Protein AF-A0A3D5A6G3-F1 (afdb_monomer_lite)

Secondary structure (DSSP, 8-state):
-TTTTS-TTHHHHHHHHHHHHHHHHHHHHHHHHHHHT--SHHHHHHHHHHHHHHHHHHHHHHHHHH-HHHHHHHHS--

Structure (mmCIF, N/CA/C/O backbone):
data_AF-A0A3D5A6G3-F1
#
_entry.id   AF-A0A3D5A6G3-F1
#
loop_
_atom_site.group_PDB
_atom_site.id
_atom_site.type_symbol
_atom_site.label_atom_id
_atom_site.label_alt_id
_atom_site.label_comp_id
_atom_site.label_asym_id
_atom_site.label_entity_id
_atom_site.label_seq_id
_atom_site.pdbx_PDB_ins_code
_atom_site.Cartn_x
_atom_site.Cartn_y
_atom_site.Cartn_z
_atom_site.occupancy
_atom_site.B_iso_or_equiv
_atom_site.auth_seq_id
_atom_site.auth_comp_id
_atom_site.auth_asym_id
_atom_site.auth_atom_id
_atom_site.pdbx_PDB_model_num
ATOM 1 N N . GLU A 1 1 ? -16.638 -14.093 14.719 1.00 46.78 1 GLU A N 1
ATOM 2 C CA . GLU A 1 1 ? -16.331 -13.514 16.046 1.00 46.78 1 GLU A CA 1
ATOM 3 C C . GLU A 1 1 ? -16.424 -11.984 16.139 1.00 46.78 1 GLU A C 1
ATOM 5 O O . GLU A 1 1 ? -17.028 -11.515 17.088 1.00 46.78 1 GLU A O 1
ATOM 10 N N . THR A 1 2 ? -15.941 -11.178 15.183 1.00 53.31 2 THR A N 1
ATOM 11 C CA . THR A 1 2 ? -15.829 -9.704 15.359 1.00 53.31 2 THR A CA 1
ATOM 12 C C . THR A 1 2 ? -17.146 -8.925 15.552 1.00 53.31 2 THR A C 1
ATOM 14 O O . THR A 1 2 ? -17.137 -7.879 16.186 1.00 53.31 2 THR A O 1
ATOM 17 N N . PHE A 1 3 ? -18.280 -9.405 15.025 1.00 54.56 3 PHE A N 1
ATOM 18 C CA . PHE A 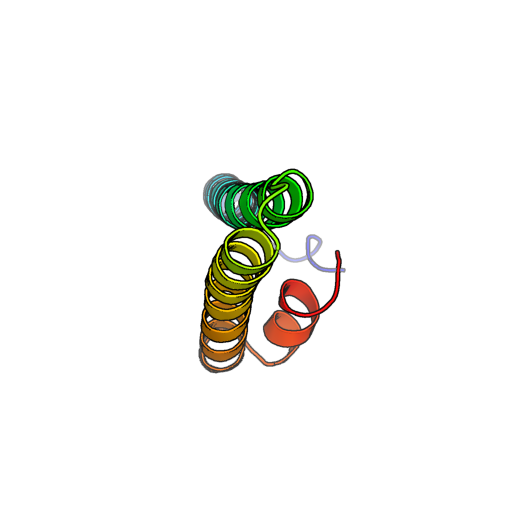1 3 ? -19.541 -8.636 14.989 1.00 54.56 3 PHE A CA 1
ATOM 19 C C . PHE A 1 3 ? -20.594 -9.051 16.029 1.00 54.56 3 PHE A C 1
ATOM 21 O O . PHE A 1 3 ? -21.620 -8.387 16.144 1.00 54.56 3 PHE A O 1
ATOM 28 N N . LYS A 1 4 ? -20.374 -10.131 16.792 1.00 54.59 4 LYS A N 1
ATOM 29 C CA . LYS A 1 4 ? -21.373 -10.640 17.754 1.00 54.59 4 LYS A CA 1
ATOM 30 C C . LYS A 1 4 ? -21.483 -9.804 19.038 1.00 54.59 4 LYS A C 1
ATOM 32 O O . LYS A 1 4 ? -22.453 -9.971 19.766 1.00 54.59 4 LYS A O 1
ATOM 37 N N . SER A 1 5 ? -20.527 -8.914 19.311 1.00 64.12 5 SER A N 1
ATOM 38 C CA . SER A 1 5 ? -20.454 -8.122 20.548 1.00 64.12 5 SER A CA 1
ATOM 39 C C . SER A 1 5 ? -20.707 -6.620 20.367 1.00 64.12 5 SER A C 1
ATOM 41 O O . SER A 1 5 ? -20.646 -5.886 21.351 1.00 64.12 5 SER A O 1
ATOM 43 N N . LEU A 1 6 ? -20.975 -6.135 19.146 1.00 71.88 6 LEU A N 1
ATOM 44 C CA . LEU A 1 6 ? -21.137 -4.700 18.899 1.00 71.88 6 LEU A CA 1
ATOM 45 C C . LEU A 1 6 ? -22.561 -4.238 19.298 1.00 71.88 6 LEU A C 1
ATOM 47 O O . LEU A 1 6 ? -23.537 -4.775 18.773 1.00 71.88 6 LEU A O 1
ATOM 51 N N . PRO A 1 7 ? -22.725 -3.248 20.197 1.00 79.31 7 PRO A N 1
ATOM 52 C CA . PRO A 1 7 ? -24.029 -2.677 20.534 1.00 79.31 7 PRO A CA 1
ATOM 53 C C . PRO A 1 7 ? -24.787 -2.177 19.294 1.00 79.31 7 PRO A C 1
ATOM 55 O O . PRO A 1 7 ? -24.207 -1.509 18.438 1.00 79.31 7 PRO A O 1
ATOM 58 N N . ALA A 1 8 ? -26.101 -2.423 19.222 1.00 77.94 8 ALA A N 1
ATOM 59 C CA . ALA A 1 8 ? -26.935 -2.089 18.057 1.00 77.94 8 ALA A CA 1
ATOM 60 C C . ALA A 1 8 ? -26.844 -0.612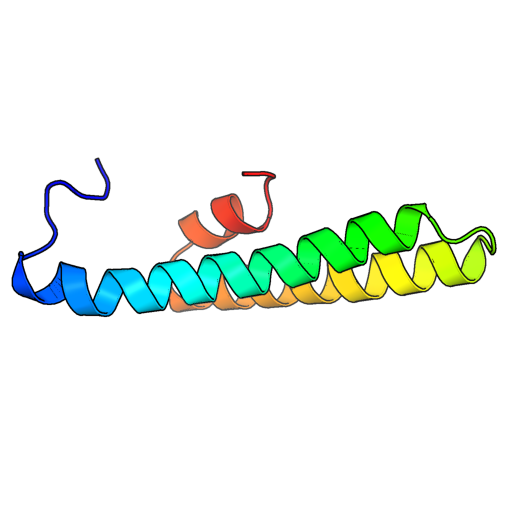 17.614 1.00 77.94 8 ALA A C 1
ATOM 62 O O . ALA A 1 8 ? -26.915 -0.318 16.423 1.00 77.94 8 ALA A O 1
ATOM 63 N N . HIS A 1 9 ? -26.635 0.319 18.551 1.00 78.88 9 HIS A N 1
ATOM 64 C CA . HIS A 1 9 ? -26.499 1.746 18.243 1.00 78.88 9 HIS A CA 1
ATOM 65 C C . HIS A 1 9 ? -25.174 2.098 17.536 1.00 78.88 9 HIS A C 1
ATOM 67 O O . HIS A 1 9 ? -25.153 3.015 16.720 1.00 78.88 9 HIS A O 1
ATOM 73 N N . LEU A 1 10 ? -24.096 1.336 17.768 1.00 77.94 10 LEU A N 1
ATOM 74 C CA . LEU A 1 10 ? -22.784 1.566 17.147 1.00 77.94 10 LEU A CA 1
ATOM 75 C C . LEU A 1 10 ? -22.693 1.015 15.722 1.00 77.94 10 LEU A C 1
ATOM 77 O O . LEU A 1 10 ? -21.823 1.429 14.957 1.00 77.94 10 LEU A O 1
ATOM 81 N N . PHE A 1 11 ? -23.597 0.116 15.321 1.00 77.38 11 PHE A N 1
ATOM 82 C CA . PHE A 1 11 ? -23.612 -0.435 13.961 1.00 77.38 11 PHE A CA 1
ATOM 83 C C . PHE A 1 11 ? -23.798 0.641 12.891 1.00 77.38 11 PHE A C 1
ATOM 85 O O . PHE A 1 11 ? -23.174 0.565 11.832 1.00 77.38 11 PHE A O 1
ATOM 92 N N . LYS A 1 12 ? -24.639 1.648 13.155 1.00 75.50 12 LYS A N 1
ATOM 93 C CA . LYS A 1 12 ? -24.934 2.703 12.179 1.00 75.50 12 LYS A CA 1
ATOM 94 C C . LYS A 1 12 ? -23.697 3.554 11.881 1.00 75.50 12 LYS A C 1
ATOM 96 O O . LYS A 1 12 ? -23.424 3.828 10.717 1.00 75.50 12 LYS A O 1
ATOM 101 N N . GLU A 1 13 ? -22.930 3.903 12.910 1.00 74.31 13 GLU A N 1
ATOM 102 C CA . GLU A 1 13 ? -21.690 4.678 12.772 1.00 74.31 13 GLU A CA 1
ATOM 103 C C . GLU A 1 13 ? -20.540 3.824 12.222 1.00 74.31 13 GLU A C 1
ATOM 105 O O . GLU A 1 13 ? -19.829 4.235 11.302 1.00 74.31 13 GLU A O 1
ATOM 110 N N . THR A 1 14 ? -20.415 2.586 12.708 1.00 78.62 14 THR A N 1
ATOM 111 C CA . THR A 1 14 ? -19.353 1.658 12.290 1.00 78.62 14 THR A CA 1
ATOM 112 C C . THR A 1 14 ? -19.498 1.249 10.823 1.00 78.62 14 THR A C 1
ATOM 114 O O . THR A 1 14 ? -18.495 1.009 10.155 1.00 78.62 14 THR A O 1
ATOM 117 N N . LYS A 1 15 ? -20.722 1.227 10.274 1.00 76.44 15 L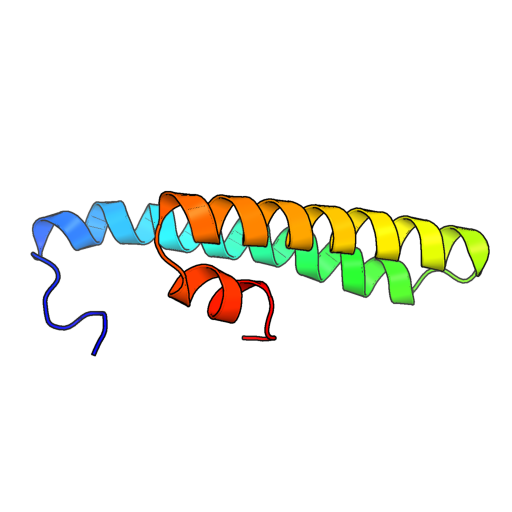YS A N 1
ATOM 118 C CA . LYS A 1 15 ? -20.968 0.954 8.849 1.00 76.44 15 LYS A CA 1
ATOM 119 C C . LYS A 1 15 ? -20.283 1.978 7.942 1.00 76.44 15 LYS A C 1
ATOM 121 O O . LYS A 1 15 ? -19.621 1.589 6.984 1.00 76.44 15 LYS A O 1
ATOM 126 N N . THR A 1 16 ? -20.429 3.267 8.242 1.00 77.56 16 THR A N 1
ATO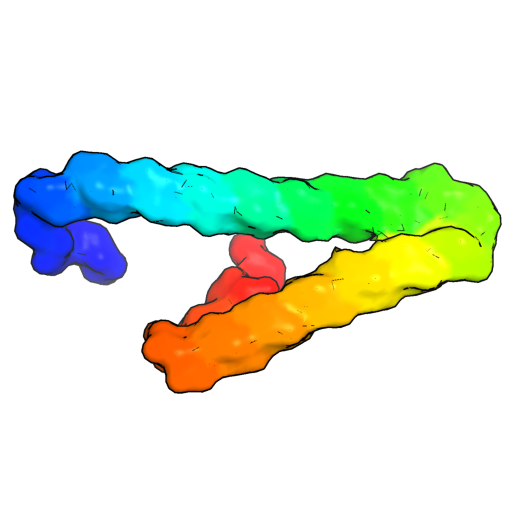M 127 C CA . THR A 1 16 ? -19.806 4.343 7.456 1.00 77.56 16 THR A CA 1
ATOM 128 C C . THR A 1 16 ? -18.287 4.316 7.601 1.00 77.56 16 THR A C 1
ATOM 130 O O . THR A 1 16 ? -17.573 4.443 6.610 1.00 77.56 16 THR A O 1
ATOM 133 N N . LEU A 1 17 ? -17.785 4.075 8.815 1.00 79.19 17 LEU A N 1
ATOM 134 C CA . LEU A 1 17 ? -16.350 3.949 9.068 1.00 79.19 17 LEU A CA 1
ATOM 135 C C . LEU A 1 17 ? -15.729 2.778 8.288 1.00 79.19 17 LEU A C 1
ATOM 137 O O . LEU A 1 17 ? -14.709 2.952 7.625 1.00 79.19 17 LEU A O 1
ATOM 141 N N . ALA A 1 18 ? -16.371 1.607 8.311 1.00 79.31 18 ALA A N 1
ATOM 142 C CA . ALA A 1 18 ? -15.925 0.429 7.572 1.00 79.31 18 ALA A CA 1
ATOM 143 C C . ALA A 1 18 ? -15.979 0.641 6.050 1.00 79.31 18 ALA A C 1
ATOM 145 O O . ALA A 1 18 ? -15.065 0.224 5.341 1.00 79.31 18 ALA A O 1
ATOM 146 N N . ALA A 1 19 ? -17.013 1.324 5.544 1.00 78.81 19 ALA A N 1
ATOM 147 C CA . ALA A 1 19 ? -17.115 1.674 4.128 1.00 78.81 19 ALA A CA 1
ATOM 148 C C . ALA A 1 19 ? -15.977 2.608 3.688 1.00 78.81 19 ALA A C 1
ATOM 150 O O . ALA A 1 19 ? -15.345 2.358 2.664 1.00 78.81 19 ALA A O 1
ATOM 151 N N . ASN A 1 20 ? -15.664 3.632 4.488 1.00 80.94 20 ASN A N 1
ATOM 152 C CA . ASN A 1 20 ? -14.540 4.527 4.215 1.00 80.94 20 ASN A CA 1
ATOM 153 C C . ASN A 1 20 ? -13.204 3.773 4.251 1.00 80.94 20 ASN A C 1
ATOM 155 O O . ASN A 1 20 ? -12.387 3.946 3.352 1.00 80.94 20 ASN A O 1
ATOM 159 N N . GLN A 1 21 ? -13.004 2.880 5.225 1.00 82.25 21 GLN A N 1
ATOM 160 C CA . GLN A 1 21 ? -11.806 2.040 5.295 1.00 82.25 21 GLN A CA 1
ATOM 161 C C . GLN A 1 21 ? -11.656 1.137 4.059 1.00 82.25 21 GLN A C 1
ATOM 163 O O . GLN A 1 21 ? -10.560 1.017 3.511 1.00 82.25 21 GLN A O 1
ATOM 168 N N . GLY A 1 22 ? -12.760 0.566 3.571 1.00 86.31 22 GLY A N 1
ATOM 169 C CA . GLY A 1 22 ? -12.791 -0.180 2.314 1.00 86.31 22 GLY A CA 1
ATOM 170 C C . GLY A 1 22 ? -12.455 0.683 1.095 1.00 86.31 22 GLY A C 1
ATOM 171 O O . GLY A 1 22 ? -11.686 0.252 0.242 1.00 86.31 22 GLY A O 1
ATOM 172 N N . LEU A 1 23 ? -12.971 1.914 1.027 1.00 86.12 23 LEU A N 1
ATOM 173 C CA . LEU A 1 23 ? -12.717 2.837 -0.081 1.00 86.12 23 LEU A CA 1
ATOM 174 C C . LEU A 1 23 ? -11.236 3.244 -0.172 1.00 86.12 23 LEU A C 1
ATOM 176 O O . LEU A 1 23 ? -10.664 3.202 -1.261 1.00 86.12 23 LEU A O 1
ATOM 180 N N . TYR A 1 24 ? -10.592 3.580 0.954 1.00 86.56 24 TYR A N 1
ATOM 181 C CA . TYR A 1 24 ? -9.157 3.901 0.980 1.00 86.56 24 TYR A CA 1
ATOM 182 C C . TYR A 1 24 ? -8.303 2.725 0.493 1.00 86.56 24 TYR A C 1
ATOM 184 O O . TYR A 1 24 ? -7.445 2.900 -0.372 1.00 86.56 24 TYR A O 1
ATOM 192 N N . ASN A 1 25 ? -8.583 1.514 0.984 1.00 88.31 25 ASN A N 1
ATOM 193 C CA . ASN A 1 25 ? -7.892 0.303 0.534 1.00 88.31 25 ASN A CA 1
ATOM 194 C C . ASN A 1 25 ? -8.170 0.000 -0.947 1.00 88.31 25 ASN A C 1
ATOM 196 O O . ASN A 1 25 ? -7.279 -0.464 -1.662 1.00 88.31 25 ASN A O 1
ATOM 200 N N . GLY A 1 26 ? -9.378 0.309 -1.423 1.00 90.50 26 GLY A N 1
ATOM 201 C CA . GLY A 1 26 ? -9.752 0.229 -2.831 1.00 90.50 26 GLY A CA 1
ATOM 202 C C . GLY A 1 26 ? -8.897 1.139 -3.712 1.00 90.50 26 GLY A C 1
ATOM 203 O O . GLY A 1 26 ? -8.378 0.678 -4.725 1.00 90.50 26 GLY A O 1
ATOM 204 N N . PHE A 1 27 ? -8.666 2.393 -3.308 1.00 92.88 27 PHE A N 1
ATOM 205 C CA . PHE A 1 27 ? -7.784 3.308 -4.041 1.00 92.88 27 PHE A CA 1
ATOM 206 C C . PHE A 1 27 ? -6.329 2.837 -4.069 1.00 92.88 27 PHE A C 1
ATOM 208 O O . PHE A 1 27 ? -5.695 2.894 -5.121 1.00 92.88 27 PHE A O 1
ATOM 215 N N . LEU A 1 28 ? -5.806 2.336 -2.946 1.00 92.75 28 LEU A N 1
ATOM 216 C CA . LEU A 1 28 ? -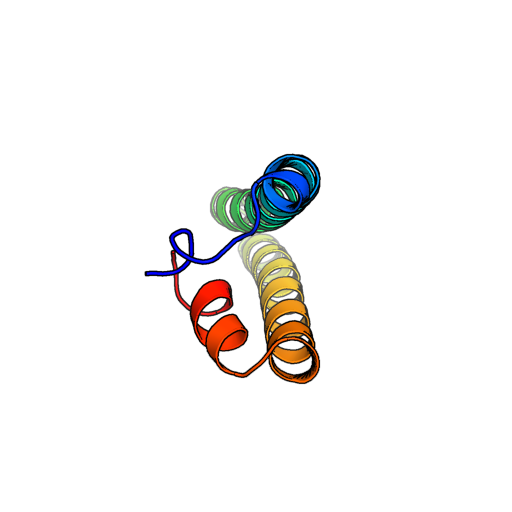4.447 1.787 -2.893 1.00 92.75 28 LEU A CA 1
ATOM 217 C C . LEU A 1 28 ? -4.300 0.573 -3.822 1.00 92.75 28 LEU A C 1
ATOM 219 O O . LEU A 1 28 ? -3.349 0.496 -4.598 1.00 92.75 28 LEU A O 1
ATOM 223 N N . SER A 1 29 ? -5.278 -0.338 -3.800 1.00 94.19 29 SER A N 1
ATOM 224 C CA . SER A 1 29 ? -5.298 -1.521 -4.670 1.00 94.19 29 SER A CA 1
ATOM 225 C C . SER A 1 29 ? -5.413 -1.140 -6.147 1.00 94.19 29 SER A C 1
ATOM 227 O O . SER A 1 29 ? -4.695 -1.687 -6.981 1.00 94.19 29 SER A O 1
ATOM 229 N N . ALA A 1 30 ? -6.268 -0.167 -6.476 1.00 96.50 30 ALA A N 1
ATOM 230 C CA . ALA A 1 30 ? -6.403 0.355 -7.832 1.00 96.50 30 ALA A CA 1
ATOM 231 C C . ALA A 1 30 ? -5.098 0.994 -8.331 1.00 96.50 30 ALA A C 1
ATOM 233 O O . ALA A 1 30 ? -4.718 0.770 -9.475 1.00 96.50 30 ALA A O 1
ATOM 234 N N . GLY A 1 31 ? -4.381 1.726 -7.472 1.00 96.50 31 GLY A N 1
ATOM 235 C CA . GLY A 1 31 ? -3.067 2.291 -7.783 1.00 96.50 31 GLY A CA 1
ATOM 236 C C . GLY A 1 31 ? -2.003 1.232 -8.079 1.00 96.50 31 GLY A C 1
ATOM 237 O O . GLY A 1 31 ? -1.244 1.366 -9.039 1.00 96.50 31 GLY A O 1
ATOM 238 N N . LEU A 1 32 ? -1.987 0.137 -7.311 1.00 96.81 32 LEU A N 1
ATOM 239 C CA . LEU A 1 32 ? -1.093 -0.999 -7.558 1.00 96.81 32 LEU A CA 1
ATOM 240 C C . LEU A 1 32 ? -1.453 -1.742 -8.849 1.00 96.81 32 LEU A C 1
ATOM 242 O O . LEU A 1 32 ? -0.560 -2.028 -9.641 1.00 96.81 32 LEU A O 1
ATOM 246 N N . ILE A 1 33 ? -2.737 -2.001 -9.112 1.00 97.62 33 ILE A N 1
ATOM 247 C CA . ILE A 1 33 ? -3.180 -2.601 -10.382 1.00 97.62 33 ILE A CA 1
ATOM 248 C C . ILE A 1 33 ? -2.797 -1.698 -11.556 1.00 97.62 33 ILE A C 1
ATOM 250 O O . ILE A 1 33 ? -2.250 -2.179 -12.544 1.00 97.62 33 ILE A O 1
ATOM 254 N N . TRP A 1 34 ? -3.023 -0.389 -11.432 1.00 97.62 34 TRP A N 1
ATOM 255 C CA . TRP A 1 34 ? -2.641 0.578 -12.455 1.00 97.62 34 TRP A CA 1
ATOM 256 C C . TRP A 1 34 ? -1.136 0.559 -12.725 1.00 97.62 34 TRP A C 1
ATOM 258 O O . TRP A 1 34 ? -0.741 0.597 -13.888 1.00 97.62 34 TRP A O 1
ATOM 268 N N . SER A 1 35 ? -0.303 0.409 -11.686 1.00 97.56 35 SER A N 1
ATOM 269 C CA . SER A 1 35 ? 1.147 0.288 -11.859 1.00 97.56 35 SER A CA 1
ATOM 270 C C . SER A 1 35 ? 1.532 -0.876 -12.778 1.00 97.56 35 SER A C 1
ATOM 272 O O . SER A 1 35 ? 2.431 -0.710 -13.590 1.00 97.56 35 SER A O 1
ATOM 274 N N . LEU A 1 36 ? 0.805 -2.003 -12.747 1.00 96.88 36 LEU A N 1
ATOM 275 C CA . LEU A 1 36 ? 1.053 -3.169 -13.611 1.00 96.88 36 LEU A CA 1
ATOM 276 C C . LEU A 1 36 ? 0.705 -2.920 -15.085 1.00 96.88 36 LEU A C 1
ATOM 278 O O . LEU A 1 36 ? 1.152 -3.661 -15.956 1.00 96.88 36 LEU A O 1
ATOM 282 N N . CYS A 1 37 ? -0.100 -1.898 -15.372 1.00 97.81 37 CYS A N 1
ATOM 283 C CA . CYS A 1 37 ? -0.489 -1.526 -16.730 1.00 97.81 37 CYS A CA 1
ATOM 284 C C . CYS A 1 37 ? 0.475 -0.514 -17.376 1.00 97.81 37 CYS A C 1
ATOM 286 O O . CYS A 1 37 ? 0.271 -0.138 -18.530 1.00 97.81 37 CYS A O 1
ATOM 288 N N . ILE A 1 38 ? 1.501 -0.048 -16.657 1.00 98.00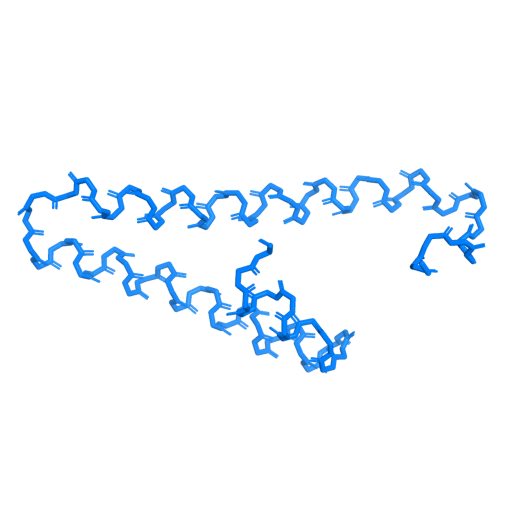 38 ILE A N 1
ATOM 289 C CA . ILE A 1 38 ? 2.484 0.914 -17.166 1.00 98.00 38 ILE A CA 1
ATOM 290 C C . ILE A 1 38 ? 3.568 0.175 -17.960 1.00 98.00 38 ILE A C 1
ATOM 292 O O . ILE A 1 38 ? 4.206 -0.736 -17.445 1.00 98.00 38 ILE A O 1
ATOM 296 N N . SER A 1 39 ? 3.802 0.585 -19.210 1.00 97.69 39 SER A N 1
ATOM 297 C CA . SER A 1 39 ? 4.811 -0.043 -20.084 1.00 97.69 39 SER A CA 1
ATOM 298 C C . SER A 1 39 ? 6.242 0.439 -19.829 1.00 97.69 39 SER A C 1
ATOM 300 O O . SER A 1 39 ? 7.194 -0.295 -20.082 1.00 97.69 39 SER A O 1
ATOM 302 N N . ASP A 1 40 ? 6.408 1.676 -19.355 1.00 98.12 40 ASP A N 1
ATOM 303 C CA . ASP A 1 40 ? 7.716 2.192 -18.958 1.00 98.12 40 ASP A CA 1
ATOM 304 C C . ASP A 1 40 ? 8.128 1.561 -17.622 1.00 98.12 40 ASP A C 1
ATOM 306 O O . ASP A 1 40 ? 7.515 1.812 -16.586 1.00 98.12 40 ASP A O 1
ATOM 310 N N . VAL A 1 41 ? 9.166 0.724 -17.652 1.00 96.06 41 VAL A N 1
ATOM 311 C CA . VAL A 1 41 ? 9.598 -0.094 -16.504 1.00 96.06 41 VAL A CA 1
ATOM 312 C C . VAL A 1 41 ? 10.008 0.761 -15.300 1.00 96.06 41 VAL A C 1
ATOM 314 O O . VAL A 1 41 ? 9.804 0.363 -14.146 1.00 96.06 41 VAL A O 1
ATOM 317 N N . ILE A 1 42 ? 10.570 1.949 -15.549 1.00 97.69 42 ILE A N 1
ATOM 318 C CA . ILE A 1 42 ? 10.977 2.866 -14.484 1.00 97.69 42 ILE A CA 1
ATOM 319 C C . ILE A 1 42 ? 9.719 3.404 -13.804 1.00 97.69 42 ILE A C 1
ATOM 321 O O . ILE A 1 42 ? 9.574 3.263 -12.591 1.00 97.69 42 ILE A O 1
ATOM 325 N N . TRP A 1 43 ? 8.771 3.944 -14.566 1.00 97.69 43 TRP A N 1
ATOM 326 C CA . TRP A 1 43 ? 7.512 4.466 -14.036 1.00 97.69 43 TRP A CA 1
ATOM 327 C C . TRP A 1 43 ? 6.642 3.397 -13.381 1.00 97.69 43 TRP A C 1
ATOM 329 O O . TRP A 1 43 ? 6.073 3.656 -12.321 1.00 97.69 43 TRP A O 1
ATOM 339 N N . GLN A 1 44 ? 6.590 2.193 -13.950 1.00 98.00 44 GLN A N 1
ATOM 340 C CA . GLN A 1 44 ? 5.928 1.032 -13.357 1.00 98.00 44 GLN A CA 1
ATOM 341 C C . GLN A 1 44 ? 6.423 0.814 -11.919 1.00 98.00 44 GLN A C 1
ATOM 343 O O . GLN A 1 44 ? 5.630 0.726 -10.980 1.00 98.00 44 GLN A O 1
ATOM 348 N N . SER A 1 45 ? 7.747 0.809 -11.743 1.00 97.31 45 SER A N 1
ATOM 349 C CA . SER A 1 45 ? 8.394 0.610 -10.446 1.00 97.31 45 SER A CA 1
ATOM 350 C C . SER A 1 45 ? 8.149 1.778 -9.490 1.00 97.31 45 SER A C 1
ATOM 352 O O . SER A 1 45 ? 7.845 1.552 -8.323 1.00 97.31 45 SER A O 1
ATOM 354 N N . GLN A 1 46 ? 8.229 3.025 -9.966 1.00 98.06 46 GLN A N 1
ATOM 355 C CA . GLN A 1 46 ? 8.017 4.204 -9.119 1.00 98.06 46 GLN A CA 1
ATOM 356 C C . GLN A 1 46 ? 6.582 4.290 -8.590 1.00 98.06 46 GLN A C 1
ATOM 358 O O . GLN A 1 46 ? 6.373 4.551 -7.405 1.00 98.06 46 GLN A O 1
ATOM 363 N N . VAL A 1 47 ? 5.585 4.029 -9.442 1.00 97.56 47 VAL A N 1
ATOM 364 C CA . VAL A 1 47 ? 4.172 4.043 -9.037 1.00 97.56 47 VAL A CA 1
ATOM 365 C C . VAL A 1 47 ? 3.884 2.900 -8.064 1.00 97.56 47 VAL A C 1
ATOM 367 O O . VAL A 1 47 ? 3.253 3.129 -7.032 1.00 97.56 47 VAL A O 1
ATOM 370 N N . ALA A 1 48 ? 4.402 1.695 -8.326 1.00 97.56 48 ALA A N 1
ATOM 371 C CA . ALA A 1 48 ? 4.270 0.570 -7.402 1.00 97.56 48 ALA A CA 1
ATOM 372 C C . ALA A 1 48 ? 4.894 0.881 -6.030 1.00 97.56 48 ALA A C 1
ATOM 374 O O . ALA A 1 48 ? 4.245 0.696 -5.002 1.00 97.56 48 ALA A O 1
ATOM 375 N N . LEU A 1 49 ? 6.124 1.410 -6.003 1.00 97.75 49 LEU A N 1
ATOM 376 C CA . LEU A 1 49 ? 6.824 1.775 -4.767 1.00 97.75 49 LEU A CA 1
ATOM 377 C C . LEU A 1 49 ? 6.094 2.865 -3.980 1.00 97.75 49 LEU A C 1
ATOM 379 O O . LEU A 1 49 ? 6.034 2.779 -2.755 1.00 97.75 49 LEU A O 1
ATOM 383 N N . PHE A 1 50 ? 5.504 3.854 -4.655 1.00 97.44 50 PHE A N 1
ATOM 384 C CA . PHE A 1 50 ? 4.705 4.889 -4.001 1.00 97.44 50 PHE A CA 1
ATOM 385 C C . PHE A 1 50 ? 3.509 4.286 -3.250 1.00 97.44 50 PHE A C 1
ATOM 387 O O . PHE A 1 50 ? 3.367 4.494 -2.044 1.00 97.44 50 PHE A O 1
ATOM 394 N N . PHE A 1 51 ? 2.686 3.479 -3.930 1.00 96.12 51 PHE A N 1
ATOM 395 C CA . PHE A 1 51 ? 1.509 2.868 -3.308 1.00 96.12 51 PHE A CA 1
ATOM 396 C C . PHE A 1 51 ? 1.879 1.834 -2.234 1.00 96.12 51 PHE A C 1
ATOM 398 O O . PHE A 1 51 ? 1.247 1.811 -1.177 1.00 96.12 51 PHE A O 1
ATOM 405 N N . LEU A 1 52 ? 2.932 1.036 -2.443 1.00 95.06 52 LEU A N 1
ATOM 406 C CA . LEU A 1 52 ? 3.464 0.132 -1.415 1.00 95.06 52 LEU A CA 1
ATOM 407 C C . LEU A 1 52 ? 3.977 0.903 -0.191 1.00 95.06 52 LEU A C 1
ATOM 409 O O . LEU A 1 52 ? 3.730 0.487 0.940 1.00 95.06 52 LEU A O 1
ATOM 413 N N . GLY A 1 53 ? 4.629 2.049 -0.394 1.00 96.00 53 GLY A N 1
ATOM 414 C CA . GLY A 1 53 ? 5.042 2.954 0.677 1.00 96.00 53 GLY A CA 1
ATOM 415 C C . GLY A 1 53 ? 3.854 3.479 1.485 1.00 96.00 53 GLY A C 1
ATOM 416 O O . GLY A 1 53 ? 3.888 3.453 2.716 1.00 96.00 53 GLY A O 1
ATOM 417 N N . CYS A 1 54 ? 2.764 3.877 0.819 1.00 93.69 54 CYS A N 1
ATOM 418 C CA . CYS A 1 54 ? 1.524 4.275 1.491 1.00 93.69 54 CYS A CA 1
ATOM 419 C C . CYS A 1 54 ? 0.929 3.136 2.335 1.00 93.69 54 CYS A C 1
ATOM 421 O O . CYS A 1 54 ? 0.584 3.362 3.497 1.00 93.69 54 CYS A O 1
ATOM 423 N N . VAL A 1 55 ? 0.849 1.917 1.786 1.00 90.81 55 VAL A N 1
ATOM 424 C CA . VAL A 1 55 ? 0.365 0.723 2.509 1.00 90.81 55 VAL A CA 1
ATOM 425 C C . VAL A 1 55 ? 1.247 0.432 3.722 1.00 90.81 55 VAL A C 1
ATOM 427 O O . VAL A 1 55 ? 0.733 0.203 4.816 1.00 90.81 55 VAL A O 1
ATOM 430 N N . PHE A 1 56 ? 2.569 0.497 3.564 1.00 90.00 56 PHE A N 1
ATOM 431 C CA . PHE A 1 56 ? 3.517 0.275 4.650 1.00 90.00 56 PHE A CA 1
ATOM 432 C C . PHE A 1 56 ? 3.330 1.286 5.789 1.00 90.00 56 PHE A C 1
ATOM 434 O O . PHE A 1 56 ? 3.189 0.887 6.945 1.00 90.00 56 PHE A O 1
ATOM 441 N N . ILE A 1 57 ? 3.263 2.585 5.477 1.00 91.56 57 ILE A N 1
ATOM 442 C CA . ILE A 1 57 ? 3.058 3.645 6.477 1.00 91.56 57 ILE A CA 1
ATOM 443 C C . ILE A 1 57 ? 1.711 3.468 7.191 1.00 91.56 57 ILE A C 1
ATOM 445 O O . ILE A 1 57 ? 1.658 3.527 8.421 1.00 91.56 57 ILE A O 1
ATOM 449 N N . ALA A 1 58 ? 0.633 3.196 6.448 1.00 86.31 58 ALA A N 1
ATOM 450 C CA . ALA A 1 58 ? -0.688 2.939 7.020 1.00 86.31 58 ALA A CA 1
ATOM 451 C C . ALA A 1 58 ? -0.697 1.687 7.917 1.00 86.31 58 ALA A C 1
ATOM 453 O O . ALA A 1 58 ? -1.309 1.691 8.988 1.00 86.31 58 ALA A O 1
ATOM 454 N N . GLY A 1 59 ? 0.027 0.637 7.522 1.00 82.81 59 GLY A N 1
ATOM 455 C CA . GLY A 1 59 ? 0.230 -0.576 8.306 1.00 82.81 59 GLY A CA 1
ATOM 456 C C . GLY A 1 59 ? 0.965 -0.301 9.617 1.00 82.81 59 GLY A C 1
ATOM 457 O O . GLY A 1 59 ? 0.484 -0.701 10.678 1.00 82.81 59 GLY A O 1
ATOM 458 N N . VAL A 1 60 ? 2.087 0.426 9.572 1.00 86.31 60 VAL A N 1
ATOM 459 C CA . VAL A 1 60 ? 2.860 0.818 10.765 1.00 86.31 60 VAL A CA 1
ATOM 460 C C . VAL A 1 60 ? 2.002 1.664 11.706 1.00 86.31 60 VAL A C 1
ATOM 462 O O . VAL A 1 60 ? 1.871 1.320 12.883 1.00 86.31 60 VAL A O 1
ATOM 465 N N . TYR A 1 61 ? 1.355 2.712 11.195 1.00 84.38 61 TYR A N 1
ATOM 466 C CA . TYR A 1 61 ? 0.512 3.593 12.003 1.00 84.38 61 TYR A CA 1
ATOM 467 C C . TYR A 1 61 ? -0.683 2.848 12.616 1.00 84.38 61 TYR A C 1
ATOM 469 O O . TYR A 1 61 ? -0.938 2.959 13.817 1.00 84.38 61 TYR A O 1
ATOM 477 N N . GLY A 1 62 ? -1.381 2.025 11.828 1.00 78.00 62 GLY A N 1
ATOM 478 C CA . GLY A 1 62 ? -2.496 1.204 12.304 1.00 78.00 62 GLY A CA 1
ATOM 479 C C . GLY A 1 62 ? -2.068 0.175 13.353 1.00 78.00 62 GLY A C 1
ATOM 480 O O . GLY A 1 62 ? -2.782 -0.045 14.331 1.00 78.00 62 GLY A O 1
ATOM 481 N N . SER A 1 63 ? -0.874 -0.408 13.204 1.00 75.75 63 SER A N 1
ATOM 482 C CA . SER A 1 63 ? -0.311 -1.346 14.181 1.00 75.75 63 SER A CA 1
ATOM 483 C C . SER A 1 63 ? -0.012 -0.693 15.531 1.00 75.75 63 SER A C 1
ATOM 485 O O . SER A 1 63 ? -0.244 -1.311 16.572 1.00 75.75 63 SER A O 1
ATOM 487 N N . ALA A 1 64 ? 0.462 0.557 15.508 1.00 79.38 64 ALA A N 1
ATOM 488 C CA . ALA A 1 64 ? 0.820 1.319 16.697 1.00 79.38 64 ALA A CA 1
ATOM 489 C C . ALA A 1 64 ? -0.413 1.845 17.448 1.00 79.38 64 ALA A C 1
ATOM 491 O O . ALA A 1 64 ? -0.382 1.948 18.670 1.00 79.38 64 ALA A O 1
ATOM 492 N N . THR A 1 65 ? -1.497 2.162 16.734 1.00 76.31 65 THR A N 1
ATOM 493 C CA . THR A 1 65 ? -2.663 2.868 17.297 1.00 76.31 65 THR A CA 1
ATOM 494 C C . THR A 1 65 ? -3.853 1.967 17.620 1.00 76.31 65 THR A C 1
ATOM 496 O O . THR A 1 65 ? -4.518 2.178 18.629 1.00 76.31 65 THR A O 1
ATOM 499 N N . ALA A 1 66 ? -4.124 0.949 16.802 1.00 68.62 66 ALA A N 1
ATOM 500 C CA . ALA A 1 66 ? -5.332 0.123 16.904 1.00 68.62 66 ALA A CA 1
ATOM 501 C C . ALA A 1 66 ? -5.031 -1.377 17.116 1.00 68.62 66 ALA A C 1
ATOM 503 O O . ALA A 1 66 ? -5.928 -2.223 17.111 1.00 68.62 66 ALA A O 1
ATOM 504 N N . GLY A 1 67 ? -3.759 -1.700 17.378 1.00 65.12 67 GLY A N 1
ATOM 505 C CA . GLY A 1 67 ? -3.288 -3.012 17.810 1.00 65.12 67 GLY A CA 1
ATOM 506 C C . GLY A 1 67 ? -2.619 -3.832 16.704 1.00 65.12 67 GLY A C 1
ATOM 507 O O . GLY A 1 67 ? -2.943 -3.735 15.520 1.00 65.12 67 GLY A O 1
ATOM 508 N N . LYS A 1 68 ? -1.703 -4.725 17.110 1.00 60.88 68 LYS A N 1
ATOM 509 C CA . LYS A 1 68 ? -0.841 -5.527 16.213 1.00 60.88 68 LYS A CA 1
ATOM 510 C C . LYS A 1 68 ? -1.600 -6.358 15.165 1.00 60.88 68 LYS A C 1
ATOM 512 O O . LYS A 1 68 ? -1.036 -6.681 14.125 1.00 60.88 68 LYS A O 1
ATOM 517 N N . SER A 1 69 ? -2.875 -6.680 15.408 1.00 62.62 69 SER A N 1
ATOM 518 C CA . SER A 1 69 ? -3.708 -7.438 14.459 1.00 62.62 69 SER A CA 1
ATOM 519 C C . SER A 1 69 ? -4.028 -6.668 13.171 1.00 62.62 69 SER A C 1
ATOM 521 O O . SER A 1 69 ? -4.286 -7.289 12.143 1.00 62.62 69 SER A O 1
ATOM 523 N N . ILE A 1 70 ? -3.986 -5.331 13.200 1.00 65.81 70 ILE A N 1
ATOM 524 C CA . ILE A 1 70 ? -4.265 -4.487 12.033 1.00 65.81 70 ILE A CA 1
ATOM 525 C C . ILE A 1 70 ? -3.096 -4.479 11.048 1.00 65.81 70 ILE A C 1
ATOM 527 O O . ILE A 1 70 ? -3.331 -4.414 9.845 1.00 65.81 70 ILE A O 1
ATOM 531 N N . PHE A 1 71 ? -1.860 -4.642 11.530 1.00 61.25 71 PHE A N 1
ATOM 532 C CA . PHE A 1 71 ? -0.710 -4.855 10.651 1.00 61.25 71 PHE A CA 1
ATOM 533 C C . PHE A 1 71 ? -0.937 -6.079 9.764 1.00 61.25 71 PHE A C 1
ATOM 535 O O . PHE A 1 71 ? -0.863 -5.981 8.552 1.00 61.25 71 PHE A O 1
ATOM 542 N N . TYR A 1 72 ? -1.321 -7.219 10.342 1.00 56.12 72 TYR A N 1
ATOM 543 C CA . TYR A 1 72 ? -1.571 -8.426 9.553 1.00 56.12 72 TYR A CA 1
ATOM 544 C C . TYR A 1 72 ? -2.746 -8.276 8.579 1.00 56.12 72 TYR A C 1
ATOM 546 O O . TYR A 1 72 ? -2.650 -8.760 7.464 1.00 56.12 72 TYR A O 1
ATOM 554 N N . LYS A 1 73 ? -3.825 -7.573 8.945 1.00 62.75 73 LYS A N 1
ATOM 555 C CA . LYS A 1 73 ? -4.984 -7.387 8.048 1.00 62.75 73 LYS A CA 1
ATOM 556 C C . LYS A 1 73 ? -4.766 -6.368 6.925 1.00 62.75 73 LYS A C 1
ATOM 558 O O . LYS A 1 73 ? -5.510 -6.400 5.955 1.00 62.75 73 LYS A O 1
ATOM 563 N N . GLN A 1 74 ? -3.825 -5.435 7.081 1.00 62.31 74 GLN A N 1
ATOM 564 C CA . GLN A 1 74 ? -3.531 -4.409 6.069 1.00 62.31 74 GLN A CA 1
ATOM 565 C C . GLN A 1 74 ? -2.259 -4.714 5.263 1.00 62.31 74 GLN A C 1
ATOM 567 O O . GLN A 1 74 ? -2.142 -4.253 4.133 1.00 62.31 74 GLN A O 1
ATOM 572 N N . SER A 1 75 ? -1.320 -5.480 5.828 1.00 59.62 75 SER A N 1
ATOM 573 C CA . SER A 1 75 ? -0.049 -5.848 5.190 1.00 59.62 75 SER A CA 1
ATOM 574 C C . SER A 1 75 ? -0.093 -7.212 4.488 1.00 59.62 75 SER A C 1
ATOM 576 O O . SER A 1 75 ? 0.753 -7.477 3.639 1.00 59.62 75 SER A O 1
ATOM 578 N N . VAL A 1 76 ? -1.039 -8.090 4.846 1.00 54.53 76 VAL A N 1
ATOM 579 C CA . VAL A 1 76 ? -1.292 -9.369 4.156 1.00 54.53 76 VAL A CA 1
ATOM 580 C C . VAL A 1 76 ? -2.533 -9.189 3.271 1.00 54.53 76 VAL A C 1
ATOM 582 O O . VAL A 1 76 ? -3.460 -8.503 3.707 1.00 54.53 76 VAL A O 1
ATOM 585 N N . PRO A 1 77 ? -2.575 -9.754 2.046 1.00 47.69 77 PRO A N 1
ATOM 586 C CA . PRO A 1 77 ? -3.751 -9.654 1.185 1.00 47.69 77 PRO A CA 1
ATOM 587 C C . PRO A 1 77 ? -4.997 -10.169 1.915 1.00 47.69 77 PRO A C 1
ATOM 589 O O . PRO A 1 77 ? -4.926 -11.196 2.592 1.00 47.69 77 PRO A O 1
ATOM 592 N N . ALA A 1 78 ? -6.096 -9.419 1.804 1.00 51.66 78 ALA A N 1
ATOM 593 C CA . ALA A 1 78 ? -7.389 -9.763 2.394 1.00 51.66 78 ALA A CA 1
ATOM 594 C C . ALA A 1 78 ? -7.995 -11.036 1.788 1.00 51.66 78 ALA A C 1
ATOM 596 O O . ALA A 1 78 ? -7.794 -11.263 0.572 1.00 51.66 78 ALA A O 1
#

Foldseek 3Di:
DVPPPDPPVCCVVVVVVVVVVVVVLVVLVVQLVVLVVDPPPVSSVVSNVVSVVVLVVCLVVCCVPVHVVSNCVSVPDD

pLDDT: mean 81.6, std 15.04, range [46.78, 98.12]

Radius of gyration: 15.64 Å; chains: 1; bounding box: 38×18×41 Å

Sequence (78 aa):
ETFKSLPAHLFKETKTLAANQGLYNGFLSAGLIWSLCISDVIWQSQVALFFLGCVFIAGVYGSATAGKSIFYKQSVPA